Protein AF-A0A2R4AD57-F1 (afdb_monomer_lite)

Secondary structure (DSSP, 8-state):
------------------------HHHHHHHHHHHHHTTS-HHHHHHHHHHHHH--HHHHHHHH-HHHHHHHHHHHHHTT----SS----HHHHHHHHHHHHHHT--SHHHHHHHHHHHGGGHHHHHHHHHHHHHHHTS---

Sequence (142 aa):
MSEKEHDMTNDGGESVTYTLRNIPADTDRVITDLASHARKPKATFLREFLEDSFRDVIDSFALKNPLIASLDEELASYLDAKVMEQRYQSHFITRWNQEYQKLLGISTEEELRRLVLNNTPFLQVRADQVLKGWKISRAGSP

Foldseek 3Di:
DDDDPPDDDPPDDDDDDDDDPDDDPVRVVVLVVVCVVVVHDSVVSVVVVCCQVQDLQPVVLCPPPVVNVVLLVVLCVLVVHDDDPDDDDDPVVSVVSVVCCVVVVPRDSVVVVVVCVVCSVCVNVVSCVVVVVVVVVVVDDD

Organism: Escherichia coli (NCBI:txid562)

Structure (mmCIF, N/CA/C/O backbone):
data_AF-A0A2R4AD57-F1
#
_entry.id   AF-A0A2R4AD57-F1
#
loop_
_atom_site.group_PDB
_atom_site.id
_atom_site.type_symbol
_atom_site.label_atom_id
_atom_site.label_alt_id
_atom_site.label_comp_id
_atom_site.label_asym_id
_atom_site.label_entity_id
_atom_site.label_seq_id
_atom_site.pdbx_PDB_ins_code
_atom_site.Cartn_x
_atom_site.Cartn_y
_atom_site.Cartn_z
_atom_site.occupancy
_atom_site.B_iso_or_equiv
_atom_site.auth_seq_id
_atom_site.auth_comp_id
_atom_site.auth_asym_id
_atom_site.auth_atom_id
_atom_site.pdbx_PDB_model_num
ATOM 1 N N . MET A 1 1 ? 20.230 44.545 0.019 1.00 34.75 1 MET A N 1
ATOM 2 C CA . MET A 1 1 ? 19.793 43.589 -1.018 1.00 34.75 1 MET A CA 1
ATOM 3 C C . MET A 1 1 ? 20.638 42.344 -0.770 1.00 34.75 1 MET A C 1
ATOM 5 O O . MET A 1 1 ? 21.817 42.401 -1.058 1.00 34.75 1 MET A O 1
ATOM 9 N N . SER A 1 2 ? 20.285 41.399 0.106 1.00 40.84 2 SER A N 1
ATOM 10 C CA . SER A 1 2 ? 19.130 40.484 0.148 1.00 40.84 2 SER A CA 1
ATOM 11 C C . SER A 1 2 ? 18.825 39.814 -1.179 1.00 40.84 2 SER A C 1
ATOM 13 O O . SER A 1 2 ? 17.882 40.213 -1.845 1.00 40.84 2 SER A O 1
ATOM 15 N N . GLU A 1 3 ? 19.572 38.756 -1.475 1.00 35.22 3 GLU A N 1
ATOM 16 C CA . GLU A 1 3 ? 19.074 37.607 -2.226 1.00 35.22 3 GLU A CA 1
ATOM 17 C C . GLU A 1 3 ? 19.446 36.363 -1.409 1.00 35.22 3 GLU A C 1
ATOM 19 O O . GLU A 1 3 ? 20.579 35.892 -1.405 1.00 35.22 3 GLU A O 1
ATOM 24 N N . LYS A 1 4 ? 18.493 35.918 -0.581 1.00 37.72 4 LYS A N 1
ATOM 25 C CA . LYS A 1 4 ? 18.478 34.560 -0.040 1.00 37.72 4 LYS A CA 1
ATOM 26 C C . LYS A 1 4 ? 17.951 33.691 -1.173 1.00 37.72 4 LYS A C 1
ATOM 28 O O . LYS A 1 4 ? 16.753 33.738 -1.447 1.00 37.72 4 LYS A O 1
ATOM 33 N N . GLU A 1 5 ? 18.822 32.925 -1.815 1.00 35.41 5 GLU A N 1
ATOM 34 C CA . GLU A 1 5 ? 18.376 31.781 -2.600 1.00 35.41 5 GLU A CA 1
ATOM 35 C C . GLU A 1 5 ? 17.763 30.770 -1.635 1.00 35.41 5 GLU A C 1
ATOM 37 O O . GLU A 1 5 ? 18.398 30.230 -0.727 1.00 35.41 5 GLU A O 1
ATOM 42 N N . HIS A 1 6 ? 16.455 30.636 -1.785 1.00 33.38 6 HIS A N 1
ATOM 43 C CA . HIS A 1 6 ? 15.601 29.722 -1.065 1.00 33.38 6 HIS A CA 1
ATOM 44 C C . HIS A 1 6 ? 15.732 28.366 -1.763 1.00 33.38 6 HIS A C 1
ATOM 46 O O . HIS A 1 6 ? 14.880 28.010 -2.575 1.00 33.38 6 HIS A O 1
ATOM 52 N N . ASP A 1 7 ? 16.826 27.643 -1.510 1.00 29.25 7 ASP A N 1
ATOM 53 C CA . ASP A 1 7 ? 16.940 26.275 -2.012 1.00 29.25 7 ASP A CA 1
ATOM 54 C C . ASP A 1 7 ? 15.947 25.395 -1.252 1.00 29.25 7 ASP A C 1
ATOM 56 O O . ASP A 1 7 ? 15.879 25.382 -0.017 1.00 29.25 7 ASP A O 1
ATOM 60 N N . MET A 1 8 ? 15.071 24.779 -2.032 1.00 32.03 8 MET A N 1
ATOM 61 C CA . MET A 1 8 ? 13.910 24.062 -1.557 1.00 32.03 8 MET A CA 1
ATOM 62 C C . MET A 1 8 ? 14.362 22.788 -0.855 1.00 32.03 8 MET A C 1
ATOM 64 O O . MET A 1 8 ? 15.184 22.026 -1.351 1.00 32.03 8 MET A O 1
ATOM 68 N N . THR A 1 9 ? 13.786 22.594 0.324 1.00 33.69 9 THR A N 1
ATOM 69 C CA . THR A 1 9 ? 13.799 21.388 1.147 1.00 33.69 9 THR A CA 1
ATOM 70 C C . THR A 1 9 ? 14.007 20.113 0.330 1.00 33.69 9 THR A C 1
ATOM 72 O O . THR A 1 9 ? 13.099 19.642 -0.354 1.00 33.69 9 THR A O 1
ATOM 75 N N . ASN A 1 10 ? 15.212 19.560 0.435 1.00 37.00 10 ASN A N 1
ATOM 76 C CA . ASN A 1 10 ? 15.527 18.199 0.042 1.00 37.00 10 ASN A CA 1
ATOM 77 C C . ASN A 1 10 ? 14.677 17.259 0.913 1.00 37.00 10 ASN A C 1
ATOM 79 O O . ASN A 1 10 ? 14.994 17.042 2.084 1.00 37.00 10 ASN A O 1
ATOM 83 N N . ASP A 1 11 ? 13.565 16.770 0.365 1.00 36.34 11 ASP A N 1
ATOM 84 C CA . ASP A 1 11 ? 12.771 15.690 0.950 1.00 36.34 11 ASP A CA 1
ATOM 85 C C . ASP A 1 11 ? 13.580 14.396 0.785 1.00 36.34 11 ASP A C 1
ATOM 87 O O . ASP A 1 11 ? 13.437 13.642 -0.178 1.00 36.34 11 ASP A O 1
ATOM 91 N N . GLY A 1 12 ? 14.563 14.234 1.673 1.00 38.78 12 GLY A N 1
ATOM 92 C CA . GLY A 1 12 ? 15.514 13.132 1.700 1.00 38.78 12 GLY A CA 1
ATOM 93 C C . GLY A 1 12 ? 14.835 11.828 2.094 1.00 38.78 12 GLY A C 1
ATOM 94 O O . GLY A 1 12 ? 15.049 11.322 3.192 1.00 38.78 12 GLY A O 1
ATOM 95 N N . GLY A 1 13 ? 14.022 11.279 1.196 1.00 49.75 13 GLY A N 1
ATOM 96 C CA . GLY A 1 13 ? 13.601 9.889 1.271 1.00 49.75 13 GLY A CA 1
ATOM 97 C C . GLY A 1 13 ? 14.823 8.983 1.121 1.00 49.75 13 GLY A C 1
ATOM 98 O O . GLY A 1 13 ? 15.629 9.163 0.205 1.00 49.75 13 GLY A O 1
ATOM 99 N N . GLU A 1 14 ? 14.979 8.013 2.022 1.00 66.81 14 GLU A N 1
ATOM 100 C CA . GLU A 1 14 ? 15.971 6.948 1.867 1.00 66.81 14 GLU A CA 1
ATOM 101 C C . GLU A 1 14 ? 15.802 6.301 0.485 1.00 66.81 14 GLU A C 1
ATOM 103 O O . GLU A 1 14 ? 14.747 5.757 0.160 1.00 66.81 14 GLU A O 1
ATOM 108 N N . SER A 1 15 ? 16.834 6.389 -0.356 1.00 73.19 15 SER A N 1
ATOM 109 C CA . SER A 1 15 ? 16.813 5.820 -1.704 1.00 73.19 15 SER A CA 1
ATOM 110 C C . SER A 1 15 ? 17.647 4.544 -1.753 1.00 73.19 15 SER A C 1
ATOM 112 O O . SER A 1 15 ? 18.774 4.489 -1.258 1.00 73.19 15 SER A O 1
ATOM 114 N N . VAL A 1 16 ? 17.089 3.496 -2.361 1.00 80.88 16 VAL A N 1
ATOM 115 C CA . VAL A 1 16 ? 17.751 2.197 -2.528 1.00 80.88 16 VAL A CA 1
ATOM 116 C C . VAL A 1 16 ? 18.154 2.026 -3.989 1.00 80.88 16 VAL A C 1
ATOM 118 O O . VAL A 1 16 ? 17.339 2.182 -4.896 1.00 80.88 16 VAL A O 1
ATOM 121 N N . THR A 1 17 ? 19.423 1.692 -4.231 1.00 84.44 17 THR A N 1
ATOM 122 C CA . THR A 1 17 ? 19.935 1.433 -5.586 1.00 84.44 17 THR A CA 1
ATOM 123 C C . THR A 1 17 ? 19.852 -0.055 -5.918 1.00 84.44 17 THR A C 1
ATOM 125 O O . THR A 1 17 ? 20.454 -0.881 -5.235 1.00 84.44 17 THR A O 1
ATOM 128 N N . TYR A 1 18 ? 19.169 -0.397 -7.013 1.00 83.06 18 TYR A N 1
ATOM 129 C CA . TYR A 1 18 ? 19.092 -1.761 -7.543 1.00 83.06 18 TYR A CA 1
ATOM 130 C C . TYR A 1 18 ? 19.925 -1.907 -8.820 1.00 83.06 18 TYR A C 1
ATOM 132 O O . TYR A 1 18 ? 19.893 -1.051 -9.700 1.00 83.06 18 TYR A O 1
ATOM 140 N N . THR A 1 19 ? 20.653 -3.020 -8.950 1.00 87.25 19 THR A N 1
ATOM 141 C CA . THR A 1 19 ? 21.327 -3.407 -10.200 1.00 87.25 19 THR A CA 1
ATOM 142 C C . THR A 1 19 ? 20.663 -4.655 -10.764 1.00 87.25 19 THR A C 1
ATOM 144 O O . THR A 1 19 ? 20.750 -5.726 -10.166 1.00 87.25 19 THR A O 1
ATOM 147 N N . LEU A 1 20 ? 20.033 -4.533 -11.932 1.00 84.88 20 LEU A N 1
ATOM 148 C CA . LEU A 1 20 ? 19.449 -5.668 -12.645 1.00 84.88 20 LEU A CA 1
ATOM 149 C C . LEU A 1 20 ? 20.530 -6.344 -13.498 1.00 84.88 20 LEU A C 1
ATOM 151 O O . LEU A 1 20 ? 21.242 -5.675 -14.246 1.00 84.88 20 LEU A O 1
ATOM 155 N N . ARG A 1 21 ? 20.680 -7.666 -13.378 1.00 88.31 21 ARG A N 1
ATOM 156 C CA . ARG A 1 21 ? 21.679 -8.452 -14.123 1.00 88.31 21 ARG A CA 1
ATOM 157 C C . ARG A 1 21 ? 21.013 -9.615 -14.840 1.00 88.31 21 ARG A C 1
ATOM 159 O O . ARG A 1 21 ? 20.026 -10.151 -14.351 1.00 88.31 21 ARG A O 1
ATOM 166 N N . ASN A 1 22 ? 21.607 -10.024 -15.960 1.00 90.50 22 ASN A N 1
ATOM 167 C CA . ASN A 1 22 ? 21.189 -11.193 -16.739 1.00 90.50 22 ASN A CA 1
ATOM 168 C C . ASN A 1 22 ? 19.729 -11.132 -17.229 1.00 90.50 22 ASN A C 1
ATOM 170 O O . ASN A 1 22 ? 19.053 -12.157 -17.262 1.00 90.50 22 ASN A O 1
ATOM 174 N N . ILE A 1 23 ? 19.239 -9.945 -17.614 1.00 87.75 23 ILE A N 1
ATOM 175 C CA . ILE A 1 23 ? 17.934 -9.828 -18.279 1.00 87.75 23 ILE A CA 1
ATOM 176 C C . ILE A 1 23 ? 18.050 -10.457 -19.679 1.00 87.75 23 ILE A C 1
ATOM 178 O O . ILE A 1 23 ? 18.943 -10.063 -20.435 1.00 87.75 23 ILE A O 1
ATOM 182 N N . PRO A 1 24 ? 17.180 -11.416 -20.038 1.00 93.81 24 PRO A N 1
ATOM 183 C CA . PRO A 1 24 ? 17.149 -11.994 -21.376 1.00 93.81 24 PRO A CA 1
ATOM 184 C C . PRO A 1 24 ? 16.973 -10.927 -22.473 1.00 93.81 24 PRO A C 1
ATOM 186 O O . PRO A 1 24 ? 16.234 -9.957 -22.300 1.00 93.81 24 PRO A O 1
ATOM 189 N N . ALA A 1 25 ? 17.658 -11.085 -23.610 1.00 91.69 25 ALA A N 1
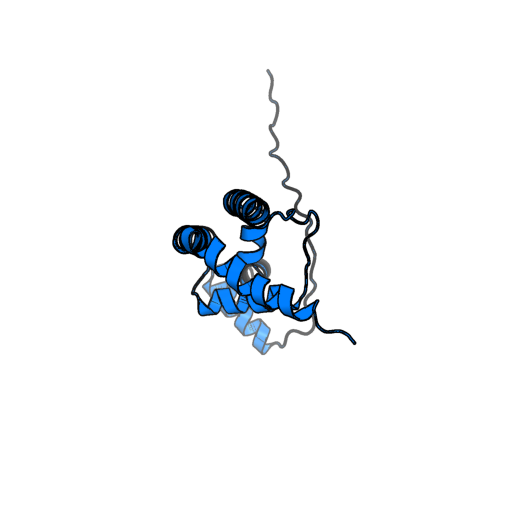ATOM 190 C CA . ALA A 1 25 ? 17.684 -10.071 -24.674 1.00 91.69 25 ALA A CA 1
ATOM 191 C C . ALA A 1 25 ? 16.305 -9.823 -25.315 1.00 91.69 25 ALA A C 1
ATOM 193 O O . ALA A 1 25 ? 15.978 -8.702 -25.704 1.00 91.69 25 ALA A O 1
ATOM 194 N N . ASP A 1 26 ? 15.479 -10.862 -25.396 1.00 93.31 26 ASP A N 1
ATOM 195 C CA . ASP A 1 26 ? 14.073 -10.779 -25.788 1.00 93.31 26 ASP A CA 1
ATOM 196 C C . ASP A 1 26 ? 13.262 -9.916 -24.810 1.00 93.31 26 ASP A C 1
ATOM 198 O O . ASP A 1 26 ? 12.488 -9.064 -25.246 1.00 93.31 26 ASP A O 1
ATOM 202 N N . THR A 1 27 ? 13.500 -10.065 -23.504 1.00 90.06 27 THR A N 1
ATOM 203 C CA . THR A 1 27 ? 12.869 -9.236 -22.467 1.00 90.06 27 THR A CA 1
ATOM 204 C C . THR A 1 27 ? 13.327 -7.775 -22.549 1.00 90.06 27 THR A C 1
ATOM 206 O O . THR A 1 27 ? 12.487 -6.878 -22.494 1.00 90.06 27 THR A O 1
ATOM 209 N N . ASP A 1 28 ? 14.626 -7.501 -22.745 1.00 92.81 28 ASP A N 1
ATOM 210 C CA . ASP A 1 28 ? 15.119 -6.118 -22.916 1.00 92.81 28 ASP A CA 1
ATOM 211 C C . ASP A 1 28 ? 14.520 -5.439 -24.155 1.00 92.81 28 ASP A C 1
ATOM 213 O O . ASP A 1 28 ? 14.190 -4.249 -24.117 1.00 92.81 28 ASP A O 1
ATOM 217 N N . ARG A 1 29 ? 14.303 -6.188 -25.242 1.00 93.81 29 ARG A N 1
ATOM 218 C CA . ARG A 1 29 ? 13.628 -5.656 -26.431 1.00 93.81 29 ARG A CA 1
ATOM 219 C C . ARG A 1 29 ? 12.210 -5.192 -26.103 1.00 93.81 29 ARG A C 1
ATOM 221 O O . ARG A 1 29 ? 11.861 -4.062 -26.422 1.00 93.81 29 ARG A O 1
ATOM 228 N N . VAL A 1 30 ? 11.437 -6.009 -25.386 1.00 93.50 30 VAL A N 1
ATOM 229 C CA . VAL A 1 30 ? 10.080 -5.642 -24.943 1.00 93.50 30 VAL A CA 1
ATOM 230 C C . VAL A 1 30 ? 10.105 -4.413 -24.028 1.00 93.50 30 VAL A C 1
ATOM 232 O O . VAL A 1 30 ? 9.307 -3.498 -24.215 1.00 93.50 30 VAL A O 1
ATOM 235 N N . ILE A 1 31 ? 11.049 -4.340 -23.081 1.00 92.06 31 ILE A N 1
ATOM 236 C CA . ILE A 1 31 ? 11.222 -3.160 -22.215 1.00 92.06 31 ILE A CA 1
ATOM 237 C C . ILE A 1 31 ? 11.518 -1.909 -23.053 1.00 92.06 31 ILE A C 1
ATOM 239 O O . ILE A 1 31 ? 10.975 -0.841 -22.777 1.00 92.06 31 ILE A O 1
ATOM 243 N N . THR A 1 32 ? 12.362 -2.035 -24.082 1.00 93.81 32 THR A N 1
ATOM 244 C CA . THR A 1 32 ? 12.678 -0.942 -25.014 1.00 93.81 32 THR A CA 1
ATOM 245 C C . THR A 1 32 ? 11.423 -0.432 -25.701 1.00 93.81 32 THR A C 1
ATOM 247 O O . THR A 1 32 ? 11.154 0.766 -25.655 1.00 93.81 32 THR A O 1
ATOM 250 N N . ASP A 1 33 ? 10.648 -1.340 -26.290 1.00 94.44 33 ASP A N 1
ATOM 251 C CA . ASP A 1 33 ? 9.453 -1.001 -27.056 1.00 94.44 33 ASP A CA 1
ATOM 252 C C . ASP A 1 33 ? 8.408 -0.307 -26.166 1.00 94.44 33 ASP A C 1
ATOM 254 O O . ASP A 1 33 ? 7.850 0.725 -26.547 1.00 94.44 33 ASP A O 1
ATOM 258 N N . LEU A 1 34 ? 8.199 -0.810 -24.942 1.00 93.69 34 LEU A N 1
ATOM 259 C CA . LEU A 1 34 ? 7.286 -0.210 -23.963 1.00 93.69 34 LEU A CA 1
ATOM 260 C C . LEU A 1 34 ? 7.766 1.163 -23.472 1.00 93.69 34 LEU A C 1
ATOM 262 O O . LEU A 1 34 ? 6.971 2.102 -23.411 1.00 93.69 34 LEU A O 1
ATOM 266 N N . ALA A 1 35 ? 9.060 1.319 -23.176 1.00 94.12 35 ALA A N 1
ATOM 267 C CA . ALA A 1 35 ? 9.630 2.600 -22.761 1.00 94.12 35 ALA A CA 1
ATOM 268 C C . ALA A 1 35 ? 9.534 3.652 -23.881 1.00 94.12 35 ALA A C 1
ATOM 270 O O . ALA A 1 35 ? 9.154 4.800 -23.634 1.00 94.12 35 ALA A O 1
ATOM 271 N N . SER A 1 36 ? 9.811 3.252 -25.128 1.00 94.62 36 SER A N 1
ATOM 272 C CA . SER A 1 36 ? 9.640 4.098 -26.311 1.00 94.62 36 SER A CA 1
ATOM 273 C C . SER A 1 36 ? 8.181 4.492 -26.526 1.00 94.62 36 SER A C 1
ATOM 275 O O . SER A 1 36 ? 7.906 5.665 -26.781 1.00 94.62 36 SER A O 1
ATOM 277 N N . HIS A 1 37 ? 7.242 3.556 -26.364 1.00 94.69 37 HIS A N 1
ATOM 278 C CA . HIS A 1 37 ? 5.810 3.842 -26.441 1.00 94.69 37 HIS A CA 1
ATOM 279 C C . HIS A 1 37 ? 5.368 4.851 -25.370 1.00 94.69 37 HIS A C 1
ATOM 281 O O . HIS A 1 37 ? 4.672 5.817 -25.681 1.00 94.69 37 HIS A O 1
ATOM 287 N N . ALA A 1 38 ? 5.849 4.690 -24.133 1.00 90.75 38 ALA A N 1
ATOM 288 C CA . ALA A 1 38 ? 5.606 5.617 -23.028 1.00 90.75 38 ALA A CA 1
ATOM 289 C C . ALA A 1 38 ? 6.357 6.960 -23.162 1.00 90.75 38 ALA A C 1
ATOM 291 O O . ALA A 1 38 ? 6.120 7.868 -22.367 1.00 90.75 38 ALA A O 1
ATOM 292 N N . ARG A 1 39 ? 7.250 7.103 -24.157 1.00 93.62 39 ARG A N 1
ATOM 293 C CA . ARG A 1 39 ? 8.150 8.255 -24.372 1.00 93.62 39 ARG A CA 1
ATOM 294 C C . ARG A 1 39 ? 9.053 8.557 -23.172 1.00 93.62 39 ARG A C 1
ATOM 296 O O . ARG A 1 39 ? 9.309 9.720 -22.859 1.00 93.62 39 ARG A O 1
ATOM 303 N N . LYS A 1 40 ? 9.553 7.515 -22.506 1.00 93.50 40 LYS A N 1
ATOM 304 C CA . LYS A 1 40 ? 10.423 7.633 -21.327 1.00 93.50 40 LYS A CA 1
ATOM 305 C C . LYS A 1 40 ? 11.760 6.917 -21.542 1.00 93.50 40 LYS A C 1
ATOM 307 O O . LYS A 1 40 ? 11.811 5.914 -22.253 1.00 93.50 40 LYS A O 1
ATOM 312 N N . PRO A 1 41 ? 12.858 7.386 -20.918 1.00 94.25 41 PRO A N 1
ATOM 313 C CA . PRO A 1 41 ? 14.094 6.612 -20.855 1.00 94.25 41 PRO A CA 1
ATOM 314 C C . PRO A 1 41 ? 13.850 5.253 -20.187 1.00 94.25 41 PRO A C 1
ATOM 316 O O . PRO A 1 41 ? 13.112 5.184 -19.204 1.00 94.25 41 PRO A O 1
ATOM 319 N N . LYS A 1 42 ? 14.521 4.191 -20.658 1.00 91.00 42 LYS A N 1
ATOM 320 C CA . LYS A 1 42 ? 14.384 2.828 -20.100 1.00 91.00 42 LYS A CA 1
ATOM 321 C C . LYS A 1 42 ? 14.523 2.786 -18.575 1.00 91.00 42 LYS A C 1
ATOM 323 O O . LYS A 1 42 ? 13.726 2.145 -17.904 1.00 91.00 42 LYS A O 1
ATOM 328 N N . ALA A 1 43 ? 15.528 3.477 -18.034 1.00 88.44 43 ALA A N 1
ATOM 329 C CA . ALA A 1 43 ? 15.786 3.505 -16.595 1.00 88.44 43 ALA A CA 1
ATOM 330 C C . ALA A 1 43 ? 14.634 4.157 -15.812 1.00 88.44 43 ALA A C 1
ATOM 332 O O . ALA A 1 43 ? 14.219 3.631 -14.785 1.00 88.44 43 ALA A O 1
ATOM 333 N N . THR A 1 44 ? 14.085 5.263 -16.323 1.00 89.94 44 THR A N 1
ATOM 334 C CA . THR A 1 44 ? 12.920 5.933 -15.730 1.00 89.94 44 THR A CA 1
ATOM 335 C C . THR A 1 44 ? 11.687 5.044 -15.798 1.00 89.94 44 THR A C 1
ATOM 337 O O . THR A 1 44 ? 11.017 4.876 -14.789 1.00 89.94 44 THR A O 1
ATOM 340 N N . PHE A 1 45 ? 11.432 4.428 -16.956 1.00 91.06 45 PHE A N 1
ATOM 341 C CA . PHE A 1 45 ? 10.311 3.510 -17.148 1.00 91.06 45 PHE A CA 1
ATOM 342 C C . PHE A 1 45 ? 10.374 2.322 -16.181 1.00 91.06 45 PHE A C 1
ATOM 344 O O . PHE A 1 45 ? 9.380 2.001 -15.545 1.00 91.06 45 PHE A O 1
ATOM 351 N N . LEU A 1 46 ? 11.544 1.695 -16.024 1.00 90.69 46 LEU A N 1
ATOM 352 C CA . LEU A 1 46 ? 11.717 0.592 -15.080 1.00 90.69 46 LEU A CA 1
ATOM 353 C C . LEU A 1 46 ? 11.558 1.043 -13.631 1.00 90.69 46 LEU A C 1
ATOM 355 O O . LEU A 1 46 ? 10.944 0.326 -12.853 1.00 90.69 46 LEU A O 1
ATOM 359 N N . ARG A 1 47 ? 12.089 2.211 -13.258 1.00 89.56 47 ARG A N 1
ATOM 360 C CA . ARG A 1 47 ? 11.923 2.735 -11.900 1.00 89.56 47 ARG A CA 1
ATOM 361 C C . ARG A 1 47 ? 10.449 2.968 -11.576 1.00 89.56 47 ARG A C 1
ATOM 363 O O . ARG A 1 47 ? 9.982 2.453 -10.572 1.00 89.56 47 ARG A O 1
ATOM 370 N N . GLU A 1 48 ? 9.728 3.673 -12.442 1.00 87.69 48 GLU A N 1
ATOM 371 C CA . GLU A 1 48 ? 8.289 3.908 -12.273 1.00 87.69 48 GLU A CA 1
ATOM 372 C C . GLU A 1 48 ? 7.506 2.592 -12.276 1.00 87.69 48 GLU A C 1
ATOM 374 O O . GLU A 1 48 ? 6.627 2.398 -11.450 1.00 87.69 48 GLU A O 1
ATOM 379 N N . PHE A 1 49 ? 7.867 1.640 -13.141 1.00 88.06 49 PHE A N 1
ATOM 380 C CA . PHE A 1 49 ? 7.250 0.317 -13.146 1.00 88.06 49 PHE A CA 1
ATOM 381 C C . PHE A 1 49 ? 7.468 -0.428 -11.824 1.00 88.06 49 PHE A C 1
ATOM 383 O O . PHE A 1 49 ? 6.550 -1.085 -11.341 1.00 88.06 49 PHE A O 1
ATOM 390 N N . LEU A 1 50 ? 8.666 -0.351 -11.236 1.00 87.31 50 LEU A N 1
ATOM 391 C CA . LEU A 1 50 ? 8.948 -0.934 -9.923 1.00 87.31 50 LEU A CA 1
ATOM 392 C C . LEU A 1 50 ? 8.146 -0.220 -8.830 1.00 87.31 50 LEU A C 1
ATOM 394 O O . LEU A 1 50 ? 7.538 -0.890 -8.001 1.00 87.31 50 LEU A O 1
ATOM 398 N N . GLU A 1 51 ? 8.115 1.113 -8.848 1.00 83.94 51 GLU A N 1
ATOM 399 C CA . GLU A 1 51 ? 7.311 1.914 -7.923 1.00 83.94 51 GLU A CA 1
ATOM 400 C C . GLU A 1 51 ? 5.839 1.499 -8.003 1.00 83.94 51 GLU A C 1
ATOM 402 O O . GLU A 1 51 ? 5.279 1.082 -6.996 1.00 83.94 51 GLU A O 1
ATOM 407 N N . ASP A 1 52 ? 5.245 1.486 -9.195 1.00 81.25 52 ASP A N 1
ATOM 408 C CA . ASP A 1 52 ? 3.844 1.120 -9.410 1.00 81.25 52 ASP A CA 1
ATOM 409 C C . ASP A 1 52 ? 3.554 -0.352 -9.074 1.00 81.25 52 ASP A C 1
ATOM 411 O O . ASP A 1 52 ? 2.514 -0.663 -8.494 1.00 81.25 52 ASP A O 1
ATOM 415 N N . SER A 1 53 ? 4.469 -1.273 -9.396 1.00 79.25 53 SER A N 1
ATOM 416 C CA . SER A 1 53 ? 4.277 -2.714 -9.158 1.00 79.25 53 SER A CA 1
ATOM 417 C C . SER A 1 53 ? 4.369 -3.095 -7.683 1.00 79.25 53 SER A C 1
ATOM 419 O O . SER A 1 53 ? 3.743 -4.068 -7.252 1.00 79.25 53 SER A O 1
ATOM 421 N N . PHE A 1 54 ? 5.182 -2.373 -6.911 1.00 77.88 54 PHE A N 1
ATOM 422 C CA . PHE A 1 54 ? 5.444 -2.683 -5.506 1.00 77.88 54 PHE A CA 1
ATOM 423 C C . PHE A 1 54 ? 4.791 -1.703 -4.533 1.00 77.88 54 PHE A C 1
ATOM 425 O O . PHE A 1 54 ? 4.882 -1.912 -3.323 1.00 77.88 54 PHE A O 1
ATOM 432 N N . ARG A 1 55 ? 4.089 -0.677 -5.026 1.00 77.81 55 ARG A N 1
ATOM 433 C CA . ARG A 1 55 ? 3.337 0.250 -4.182 1.00 77.81 55 ARG A CA 1
ATOM 434 C C . ARG A 1 55 ? 2.257 -0.496 -3.404 1.00 77.81 55 ARG A C 1
ATOM 436 O O . ARG A 1 55 ? 1.312 -1.032 -3.974 1.00 77.81 55 ARG A O 1
ATOM 443 N N . ASP A 1 56 ? 2.373 -0.481 -2.081 1.00 81.88 56 ASP A N 1
ATOM 444 C CA . ASP A 1 56 ? 1.297 -0.900 -1.189 1.00 81.88 56 ASP A CA 1
ATOM 445 C C . ASP A 1 56 ? 0.509 0.343 -0.758 1.00 81.88 56 ASP A C 1
ATOM 447 O O . ASP A 1 56 ? 0.860 1.032 0.208 1.00 81.88 56 ASP A O 1
ATOM 451 N N . VAL A 1 57 ? -0.531 0.675 -1.533 1.00 80.75 57 VAL A N 1
ATOM 452 C CA . VAL A 1 57 ? -1.391 1.833 -1.246 1.00 80.75 57 VAL A CA 1
ATOM 453 C C . VAL A 1 57 ? -2.152 1.610 0.063 1.00 80.75 57 VAL A C 1
ATOM 455 O O . VAL A 1 57 ? -2.361 2.566 0.804 1.00 80.75 57 VAL A O 1
ATOM 458 N N . ILE A 1 58 ? -2.502 0.361 0.394 1.00 82.62 58 ILE A N 1
ATOM 459 C CA . ILE A 1 58 ? -3.201 0.017 1.638 1.00 82.62 58 ILE A CA 1
ATOM 460 C C . ILE A 1 58 ? -2.302 0.273 2.843 1.00 82.62 58 ILE A C 1
ATOM 462 O O . ILE A 1 58 ? -2.728 0.962 3.768 1.00 82.62 58 ILE A O 1
ATOM 466 N N . ASP A 1 59 ? -1.070 -0.238 2.841 1.00 82.56 59 ASP A N 1
ATOM 467 C CA . ASP A 1 59 ? -0.159 -0.048 3.976 1.00 82.56 59 ASP A CA 1
ATOM 468 C C . ASP A 1 59 ? 0.235 1.426 4.141 1.00 82.56 59 ASP A C 1
ATOM 470 O O . ASP A 1 59 ? 0.187 1.967 5.250 1.00 82.56 59 ASP A O 1
ATOM 474 N N . SER A 1 60 ? 0.510 2.114 3.026 1.00 82.06 60 SER A N 1
ATOM 475 C CA . SER A 1 60 ? 0.811 3.551 3.019 1.00 82.06 60 SER A CA 1
ATOM 476 C C . SER A 1 60 ? -0.347 4.379 3.582 1.00 82.06 60 SER A C 1
ATOM 478 O O . SER A 1 60 ? -0.134 5.238 4.441 1.00 82.06 60 SER A O 1
ATOM 480 N N . PHE A 1 61 ? -1.574 4.095 3.137 1.00 84.38 61 PHE A N 1
ATOM 481 C CA . PHE A 1 61 ? -2.783 4.769 3.601 1.00 84.38 61 PHE A CA 1
ATOM 482 C C . PHE A 1 61 ? -3.047 4.476 5.075 1.00 84.38 61 PHE A C 1
ATOM 484 O O . PHE A 1 61 ? -3.259 5.399 5.857 1.00 84.38 61 PHE A O 1
ATOM 491 N N . ALA A 1 62 ? -2.972 3.208 5.478 1.00 82.75 62 ALA A N 1
ATOM 492 C CA . ALA A 1 62 ? -3.128 2.823 6.869 1.00 82.75 62 ALA A CA 1
ATOM 493 C C . ALA A 1 62 ? -2.100 3.530 7.758 1.00 82.75 62 ALA A C 1
ATOM 495 O O . ALA A 1 62 ? -2.420 3.876 8.888 1.00 82.75 62 ALA A O 1
ATOM 496 N N . LEU A 1 63 ? -0.854 3.712 7.299 1.00 79.31 63 LEU A N 1
ATOM 497 C CA . LEU A 1 63 ? 0.224 4.323 8.086 1.00 79.31 63 LEU A CA 1
ATOM 498 C C . LEU A 1 63 ? 0.069 5.832 8.251 1.00 79.31 63 LEU A C 1
ATOM 500 O O . LEU A 1 63 ? 0.314 6.357 9.333 1.00 79.31 63 LEU A O 1
ATOM 504 N N . LYS A 1 64 ? -0.269 6.528 7.167 1.00 80.75 64 LYS A N 1
ATOM 505 C CA . LYS A 1 64 ? -0.149 7.988 7.106 1.00 80.75 64 LYS A CA 1
ATOM 506 C C . LYS A 1 64 ? -1.481 8.712 7.253 1.00 80.75 64 LYS A C 1
ATOM 508 O O . LYS A 1 64 ? -1.473 9.919 7.475 1.00 80.75 64 LYS A O 1
ATOM 513 N N . ASN A 1 65 ? -2.617 8.024 7.104 1.00 84.69 65 ASN A N 1
ATOM 514 C CA . ASN A 1 65 ? -3.910 8.694 7.067 1.00 84.69 65 ASN A CA 1
ATOM 515 C C . ASN A 1 65 ? -4.466 8.973 8.482 1.00 84.69 65 ASN A C 1
ATOM 517 O O . ASN A 1 65 ? -4.754 8.023 9.214 1.00 84.69 65 ASN A O 1
ATOM 521 N N . PRO A 1 66 ? -4.721 10.247 8.851 1.00 85.81 66 PRO A N 1
ATOM 522 C CA . PRO A 1 66 ? -5.281 10.599 10.158 1.00 85.81 66 PRO A CA 1
ATOM 523 C C . PRO A 1 66 ? -6.652 9.974 10.442 1.00 85.81 66 PRO A C 1
ATOM 525 O O . PRO A 1 66 ? -6.967 9.704 11.594 1.00 85.81 66 PRO A O 1
ATOM 528 N N . LEU A 1 67 ? -7.459 9.710 9.405 1.00 87.19 67 LEU A N 1
ATOM 529 C CA . LEU A 1 67 ? -8.758 9.049 9.557 1.00 87.19 67 LEU A CA 1
ATOM 530 C C . LEU A 1 67 ? -8.600 7.653 10.162 1.00 87.19 67 LEU A C 1
ATOM 532 O O . LEU A 1 67 ? -9.378 7.278 11.030 1.00 87.19 67 LEU A O 1
ATOM 536 N N . ILE A 1 68 ? -7.603 6.893 9.703 1.00 86.88 68 ILE A N 1
ATOM 537 C CA . ILE A 1 68 ? -7.345 5.545 10.217 1.00 86.88 68 ILE A CA 1
ATOM 538 C C . ILE A 1 68 ? -6.900 5.617 11.674 1.00 86.88 68 ILE A C 1
ATOM 540 O O . ILE A 1 68 ? -7.451 4.894 12.493 1.00 86.88 68 ILE A O 1
ATOM 544 N N . ALA A 1 69 ? -6.007 6.551 12.016 1.00 86.75 69 ALA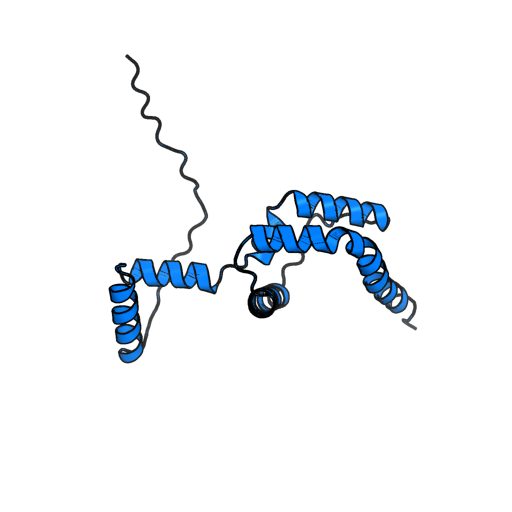 A N 1
ATOM 545 C CA . ALA A 1 69 ? -5.587 6.754 13.401 1.00 86.75 69 ALA A CA 1
ATOM 546 C C . ALA A 1 69 ? -6.776 7.065 14.331 1.00 86.75 69 ALA A C 1
ATOM 548 O O . ALA A 1 69 ? -6.908 6.451 15.386 1.00 86.75 69 ALA A O 1
ATOM 549 N N . SER A 1 70 ? -7.689 7.953 13.920 1.00 88.62 70 SER A N 1
ATOM 550 C CA . SER A 1 70 ? -8.893 8.257 14.706 1.00 88.62 70 SER A CA 1
ATOM 551 C C . SER A 1 70 ? -9.841 7.060 14.841 1.00 88.62 70 SER A C 1
ATOM 553 O O . SER A 1 70 ? -10.417 6.856 15.907 1.00 88.62 70 SER A O 1
ATOM 555 N N . LEU A 1 71 ? -10.002 6.254 13.786 1.00 88.00 71 LEU A N 1
ATOM 556 C CA . LEU A 1 71 ? -10.830 5.044 13.833 1.00 88.00 71 LEU A CA 1
ATOM 557 C C . LEU A 1 71 ? -10.213 3.957 14.723 1.00 88.00 71 LEU A C 1
ATOM 559 O O . LEU A 1 71 ? -10.944 3.267 15.433 1.00 88.00 71 LEU A O 1
ATOM 563 N N . ASP A 1 72 ? -8.888 3.820 14.713 1.00 87.12 72 ASP A N 1
ATOM 564 C CA . ASP A 1 72 ? -8.164 2.896 15.587 1.00 87.12 72 ASP A CA 1
ATOM 565 C C . ASP A 1 72 ? -8.337 3.288 17.062 1.00 87.12 72 ASP A C 1
ATOM 567 O O . ASP A 1 72 ? -8.591 2.423 17.902 1.00 87.12 72 ASP A O 1
ATOM 571 N N . GLU A 1 73 ? -8.265 4.585 17.384 1.00 88.38 73 GLU A N 1
ATOM 572 C CA . GLU A 1 73 ? -8.535 5.104 18.732 1.00 88.38 73 GLU A CA 1
ATOM 573 C C . GLU A 1 73 ? -9.987 4.864 19.171 1.00 88.38 73 GLU A C 1
ATOM 575 O O . GLU A 1 73 ? -10.224 4.403 20.291 1.00 88.38 73 GLU A O 1
ATOM 580 N N . GLU A 1 74 ? -10.962 5.120 18.291 1.00 89.38 74 GLU A N 1
ATOM 581 C CA . GLU A 1 74 ? -12.380 4.868 18.571 1.00 89.38 74 GLU A CA 1
ATOM 582 C C . GLU A 1 74 ? -12.632 3.379 18.851 1.00 89.38 74 GLU A C 1
ATOM 584 O O . GLU A 1 74 ? -13.269 3.024 19.847 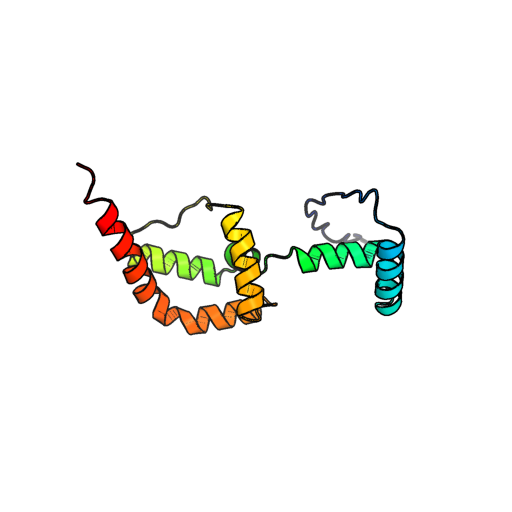1.00 89.38 74 GLU A O 1
ATOM 589 N N . LEU A 1 75 ? -12.090 2.494 18.010 1.00 87.56 75 LEU A N 1
ATOM 590 C CA . LEU A 1 75 ? -12.217 1.049 18.183 1.00 87.56 75 LEU A CA 1
ATOM 591 C C . LEU A 1 75 ? -11.517 0.556 19.448 1.00 87.56 75 LEU A C 1
ATOM 593 O O . LEU A 1 75 ? -12.068 -0.285 20.157 1.00 87.56 75 LEU A O 1
ATOM 597 N N . ALA A 1 76 ? -10.332 1.077 19.761 1.00 87.31 76 ALA A N 1
ATOM 598 C CA . ALA A 1 76 ? -9.632 0.741 20.992 1.00 87.31 76 ALA A CA 1
ATOM 599 C C . ALA A 1 76 ? -10.457 1.142 22.224 1.00 87.31 76 ALA A C 1
ATOM 601 O O . ALA A 1 76 ? -10.646 0.320 23.120 1.00 87.31 76 ALA A O 1
ATOM 602 N N . SER A 1 77 ? -11.035 2.349 22.228 1.00 87.19 77 SER A N 1
ATOM 603 C CA . SER A 1 77 ? -11.927 2.795 23.302 1.00 87.19 77 SER A CA 1
ATOM 604 C C . SER A 1 77 ? -13.194 1.943 23.402 1.00 87.19 77 SER A C 1
ATOM 606 O O . SER A 1 77 ? -13.629 1.639 24.510 1.00 87.19 77 SER A O 1
ATOM 608 N N . TYR A 1 78 ? -13.789 1.547 22.273 1.00 86.81 78 TYR A N 1
ATOM 609 C CA . TYR A 1 78 ? -14.976 0.684 22.245 1.00 86.81 78 TYR A CA 1
ATOM 610 C C . TYR A 1 78 ? -14.697 -0.705 22.839 1.00 86.81 78 TYR A C 1
ATOM 612 O O . TYR A 1 78 ? -15.553 -1.295 23.497 1.00 86.81 78 TYR A O 1
ATOM 620 N N . LEU A 1 79 ? -13.488 -1.224 22.624 1.00 84.62 79 LEU A N 1
ATOM 621 C CA . LEU A 1 79 ? -13.070 -2.560 23.043 1.00 84.62 79 LEU A CA 1
ATOM 622 C C . LEU A 1 79 ? -12.391 -2.610 24.418 1.00 84.62 79 LEU A C 1
ATOM 624 O O . LEU A 1 79 ? -11.975 -3.696 24.826 1.00 84.62 79 LEU A O 1
ATOM 628 N N . ASP A 1 80 ? -12.257 -1.470 25.103 1.00 84.81 80 ASP A N 1
ATOM 629 C CA . ASP A 1 80 ? -11.436 -1.316 26.315 1.00 84.81 80 ASP A CA 1
ATOM 630 C C . ASP A 1 80 ? -10.001 -1.848 26.110 1.00 84.81 80 ASP A C 1
ATOM 632 O O . ASP A 1 80 ? -9.431 -2.597 26.907 1.00 84.81 80 ASP A O 1
ATOM 636 N N . ALA A 1 81 ? -9.430 -1.506 24.955 1.00 83.88 81 ALA A N 1
ATOM 637 C CA . ALA A 1 81 ? -8.104 -1.908 24.515 1.00 83.88 81 ALA A CA 1
ATOM 638 C C . ALA A 1 81 ? -7.208 -0.682 24.298 1.00 83.88 81 ALA A C 1
ATOM 640 O O . ALA A 1 81 ? -7.656 0.462 24.280 1.00 83.88 81 ALA A O 1
ATOM 641 N N . LYS A 1 82 ? -5.909 -0.925 24.116 1.00 81.94 82 LYS A N 1
ATOM 642 C CA . LYS A 1 82 ? -4.951 0.105 23.705 1.00 81.94 82 LYS A CA 1
ATOM 643 C C . LYS A 1 82 ? -4.517 -0.148 22.272 1.00 81.94 82 LYS A C 1
ATOM 645 O O . LYS A 1 82 ? -4.228 -1.292 21.917 1.00 81.94 82 LYS A O 1
ATOM 650 N N . VAL A 1 83 ? -4.436 0.921 21.482 1.00 80.94 83 VAL A N 1
ATOM 651 C CA . VAL A 1 83 ? -3.792 0.873 20.168 1.00 80.94 83 VAL A CA 1
ATOM 652 C C . VAL A 1 83 ? -2.332 0.478 20.380 1.00 80.94 83 VAL A C 1
ATOM 654 O O . VAL A 1 83 ? -1.655 1.004 21.264 1.00 80.94 83 VAL A O 1
ATOM 657 N N . MET A 1 84 ? -1.857 -0.503 19.617 1.00 77.12 84 MET A N 1
ATOM 658 C CA . MET A 1 84 ? -0.464 -0.927 19.700 1.00 77.12 84 MET A CA 1
ATOM 659 C C . MET A 1 84 ? 0.449 0.162 19.134 1.00 77.12 84 MET A C 1
ATOM 661 O O . MET A 1 84 ? 0.241 0.622 18.016 1.00 77.12 84 MET A O 1
ATOM 665 N N . GLU A 1 85 ? 1.499 0.519 19.875 1.00 69.94 85 GLU A N 1
ATOM 666 C CA . GLU A 1 85 ? 2.493 1.509 19.429 1.00 69.94 85 GLU A CA 1
ATOM 667 C C . GLU A 1 85 ? 3.392 0.974 18.301 1.00 69.94 85 GLU A C 1
ATOM 669 O O . GLU A 1 85 ? 3.876 1.737 17.469 1.00 69.94 85 GLU A O 1
ATOM 674 N N . GLN A 1 86 ? 3.606 -0.346 18.246 1.00 66.31 86 GLN A N 1
ATOM 675 C CA . GLN A 1 86 ? 4.382 -1.005 17.195 1.00 66.31 86 GLN A CA 1
ATOM 676 C C . GLN A 1 86 ? 3.489 -1.851 16.295 1.00 66.31 86 GLN A C 1
ATOM 678 O O . GLN A 1 86 ? 2.733 -2.707 16.761 1.00 66.31 86 GLN A O 1
ATOM 683 N N . ARG A 1 87 ? 3.626 -1.643 14.980 1.00 63.38 87 ARG A N 1
ATOM 684 C CA . ARG A 1 87 ? 2.945 -2.462 13.978 1.00 63.38 87 ARG A CA 1
ATOM 685 C C . ARG A 1 87 ? 3.543 -3.853 13.902 1.00 63.38 87 ARG A C 1
ATOM 687 O O . ARG A 1 87 ? 4.758 -4.033 13.863 1.00 63.38 87 ARG A O 1
ATOM 694 N N . TYR A 1 88 ? 2.658 -4.827 13.747 1.00 59.34 88 TYR A N 1
ATOM 695 C CA . TYR A 1 88 ? 3.038 -6.153 13.300 1.00 59.34 88 TYR A CA 1
ATOM 696 C C . TYR A 1 88 ? 3.187 -6.140 11.774 1.00 59.34 88 TYR A C 1
ATOM 698 O O . TYR A 1 88 ? 2.200 -6.234 11.047 1.00 59.34 88 TYR A O 1
ATOM 706 N N . GLN A 1 89 ? 4.415 -5.986 11.279 1.00 59.88 89 GLN A N 1
ATOM 707 C CA . GLN A 1 89 ? 4.710 -6.169 9.858 1.00 59.88 89 GLN A CA 1
ATOM 708 C C . GLN A 1 89 ? 4.965 -7.651 9.568 1.00 59.88 89 GLN A C 1
ATOM 710 O O . GLN A 1 89 ? 5.719 -8.323 10.267 1.00 59.88 89 GLN A O 1
ATOM 715 N N . SER A 1 90 ? 4.327 -8.171 8.522 1.00 66.88 90 SER A N 1
ATOM 716 C CA . SER A 1 90 ? 4.524 -9.540 8.052 1.00 66.88 90 SER A CA 1
ATOM 717 C C . SER A 1 90 ? 4.450 -9.570 6.535 1.00 66.88 90 SER A C 1
ATOM 719 O O . SER A 1 90 ? 3.545 -8.978 5.951 1.00 66.88 90 SER A O 1
ATOM 721 N N . HIS A 1 91 ? 5.349 -10.316 5.887 1.00 65.25 91 HIS A N 1
ATOM 722 C CA . HIS A 1 91 ? 5.337 -10.490 4.429 1.00 65.25 91 HIS A CA 1
ATOM 723 C C . HIS A 1 91 ? 4.006 -11.067 3.910 1.00 65.25 91 HIS A C 1
ATOM 725 O O . HIS A 1 91 ? 3.636 -10.844 2.757 1.00 65.25 91 HIS A O 1
ATOM 731 N N . PHE A 1 92 ? 3.252 -11.773 4.763 1.00 59.56 92 PHE A N 1
ATOM 732 C CA . PHE A 1 92 ? 1.900 -12.227 4.438 1.00 59.56 92 PHE A CA 1
ATOM 733 C C . PHE 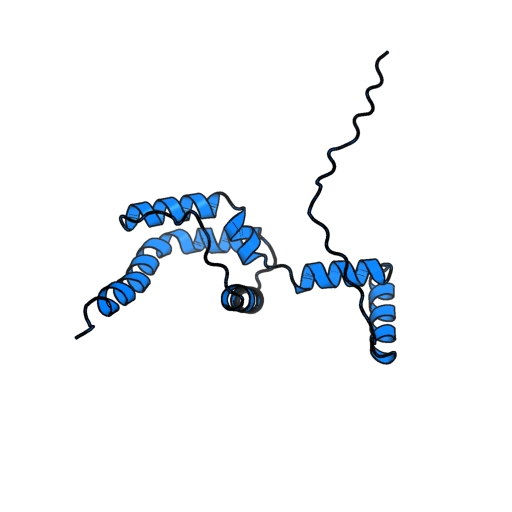A 1 92 ? 0.908 -11.066 4.301 1.00 59.56 92 PHE A C 1
ATOM 735 O O . PHE A 1 92 ? 0.059 -11.115 3.416 1.00 59.56 92 PHE A O 1
ATOM 742 N N . ILE A 1 93 ? 1.027 -10.024 5.128 1.00 71.19 93 ILE A N 1
ATOM 743 C CA . ILE A 1 93 ? 0.150 -8.844 5.093 1.00 71.19 93 ILE A CA 1
ATOM 744 C C . ILE A 1 93 ? 0.359 -8.089 3.778 1.00 71.19 93 ILE A C 1
ATOM 746 O O . ILE A 1 93 ? -0.608 -7.851 3.063 1.00 71.19 93 ILE A O 1
ATOM 750 N N . THR A 1 94 ? 1.612 -7.830 3.393 1.00 76.06 94 THR A N 1
ATOM 751 C CA . THR A 1 94 ? 1.941 -7.153 2.125 1.00 76.06 94 THR A CA 1
ATOM 752 C C . THR A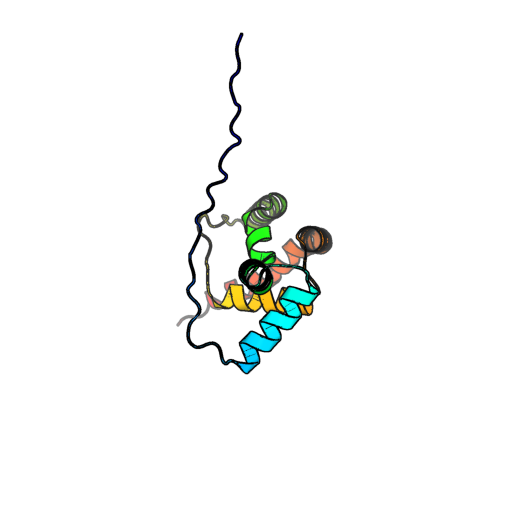 1 94 ? 1.399 -7.911 0.910 1.00 76.06 94 THR A C 1
ATOM 754 O O . THR A 1 94 ? 0.795 -7.319 0.018 1.00 76.06 94 THR A O 1
ATOM 757 N N . ARG A 1 95 ? 1.546 -9.245 0.880 1.00 77.94 95 ARG A N 1
ATOM 758 C CA . ARG A 1 95 ? 0.997 -10.065 -0.212 1.00 77.94 95 ARG A CA 1
ATOM 759 C C . ARG A 1 95 ? -0.527 -9.962 -0.288 1.00 77.94 95 ARG A C 1
ATOM 761 O O . ARG A 1 95 ? -1.072 -9.805 -1.377 1.00 77.94 95 ARG A O 1
ATOM 768 N N . TRP A 1 96 ? -1.217 -10.054 0.847 1.00 79.94 96 TRP A N 1
ATOM 769 C CA . TRP A 1 96 ? -2.675 -9.951 0.877 1.00 79.94 96 TRP A CA 1
ATOM 770 C C . TRP A 1 96 ? -3.168 -8.557 0.491 1.00 79.94 96 TRP A C 1
ATOM 772 O O . TRP A 1 96 ? -4.140 -8.460 -0.251 1.00 79.94 96 TRP A O 1
ATOM 782 N N . ASN A 1 97 ? -2.478 -7.493 0.904 1.00 83.25 97 ASN A N 1
ATOM 783 C CA . ASN A 1 97 ? -2.810 -6.126 0.506 1.00 83.25 97 ASN A CA 1
ATOM 784 C C . ASN A 1 97 ? -2.774 -5.947 -1.014 1.00 83.25 97 ASN A C 1
ATOM 786 O O . ASN A 1 97 ? -3.664 -5.313 -1.579 1.00 83.25 97 ASN A O 1
ATOM 790 N N . GLN A 1 98 ? -1.778 -6.5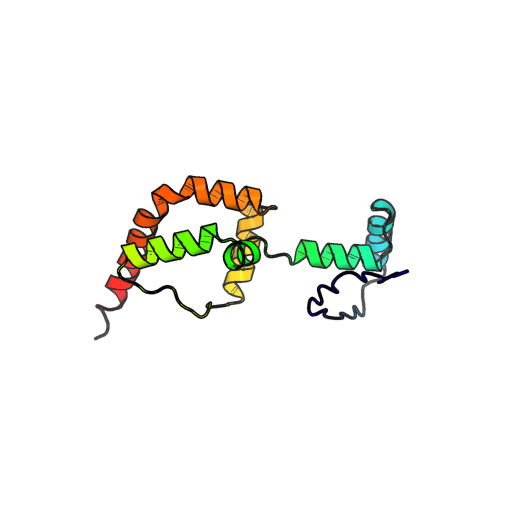15 -1.698 1.00 81.81 98 GLN A N 1
ATOM 791 C CA . GLN A 1 98 ? -1.715 -6.457 -3.160 1.00 81.81 98 GLN A CA 1
ATOM 792 C C . GLN A 1 98 ? -2.868 -7.217 -3.825 1.00 81.81 98 GLN A C 1
ATOM 794 O O . GLN A 1 98 ? -3.456 -6.732 -4.791 1.00 81.81 98 GLN A O 1
ATOM 799 N N . GLU A 1 99 ? -3.229 -8.391 -3.307 1.00 84.25 99 GLU A N 1
ATOM 800 C CA . GLU A 1 99 ? -4.365 -9.155 -3.832 1.00 84.25 99 GLU A CA 1
ATOM 801 C C . GLU A 1 99 ? -5.699 -8.439 -3.583 1.00 84.25 99 GLU A C 1
ATOM 803 O O . GLU A 1 99 ? -6.542 -8.390 -4.478 1.00 84.25 99 GLU A O 1
ATOM 808 N N . TYR A 1 100 ? -5.875 -7.797 -2.424 1.00 82.75 100 TYR A N 1
ATOM 809 C CA . TYR A 1 100 ? -7.056 -6.978 -2.151 1.00 82.75 100 TYR A CA 1
ATOM 810 C C . TYR A 1 100 ? -7.130 -5.735 -3.037 1.00 82.75 100 TYR A C 1
ATOM 812 O O . TYR A 1 100 ? -8.217 -5.415 -3.514 1.00 82.75 100 TYR A O 1
ATOM 820 N N . GLN A 1 101 ? -6.002 -5.073 -3.316 1.00 85.12 101 GLN A N 1
ATOM 821 C CA . GLN A 1 101 ? -5.961 -3.948 -4.258 1.00 85.12 101 GLN A CA 1
ATOM 822 C C . GLN A 1 101 ? -6.462 -4.366 -5.643 1.00 85.12 101 GLN A C 1
ATOM 824 O O . GLN A 1 101 ? -7.328 -3.701 -6.209 1.00 85.12 101 GLN A O 1
ATOM 829 N N . LYS A 1 102 ? -6.002 -5.518 -6.147 1.00 84.94 102 LYS A N 1
ATOM 830 C CA . LYS A 1 102 ? -6.465 -6.068 -7.430 1.00 84.94 102 LYS A CA 1
ATOM 831 C C . LYS A 1 102 ? -7.941 -6.462 -7.393 1.00 84.94 102 LYS A C 1
ATOM 833 O O . LYS A 1 102 ? -8.685 -6.106 -8.301 1.00 84.94 102 LYS A O 1
ATOM 838 N N . LEU A 1 103 ? -8.364 -7.191 -6.358 1.00 87.50 103 LEU A N 1
ATOM 839 C CA . LEU A 1 103 ? -9.728 -7.715 -6.243 1.00 87.50 103 LEU A CA 1
ATOM 840 C C . LEU A 1 103 ? -10.772 -6.599 -6.121 1.00 87.50 103 LEU A C 1
ATOM 842 O O . LEU A 1 103 ? -11.850 -6.699 -6.699 1.00 87.50 103 LEU A O 1
ATOM 846 N N . LEU A 1 104 ? -10.459 -5.557 -5.352 1.00 84.31 104 LEU A N 1
ATOM 847 C CA . LEU A 1 104 ? -11.376 -4.458 -5.054 1.00 84.31 104 LEU A CA 1
ATOM 848 C C . LEU A 1 104 ? -11.227 -3.274 -6.020 1.00 84.31 104 LEU A C 1
ATOM 850 O O . LEU A 1 104 ? -11.972 -2.306 -5.899 1.00 84.31 104 LEU A O 1
ATOM 854 N N . GLY A 1 105 ? -10.284 -3.342 -6.968 1.00 84.81 105 GLY A N 1
ATOM 855 C CA . GLY A 1 105 ? -10.010 -2.257 -7.910 1.00 84.81 105 GLY A CA 1
ATOM 856 C C . GLY A 1 105 ? -9.514 -0.985 -7.222 1.00 84.81 105 GLY A C 1
ATOM 857 O O . GLY A 1 105 ? -9.868 0.113 -7.634 1.00 84.81 105 GLY A O 1
ATOM 858 N N . ILE A 1 106 ? -8.737 -1.133 -6.147 1.00 84.69 106 ILE A N 1
ATOM 859 C CA . ILE A 1 106 ? -8.213 -0.015 -5.364 1.00 84.69 106 ILE A CA 1
ATOM 860 C C . ILE A 1 106 ? -6.843 0.359 -5.913 1.00 84.69 106 ILE A C 1
ATOM 862 O O . ILE A 1 106 ? -5.900 -0.426 -5.837 1.00 84.69 106 ILE A O 1
ATOM 866 N N . SER A 1 107 ? -6.738 1.580 -6.422 1.00 80.94 107 SER A N 1
ATOM 867 C CA . SER A 1 107 ? -5.511 2.131 -7.003 1.00 80.94 107 SER A CA 1
ATOM 868 C C . SER A 1 107 ? -5.098 3.467 -6.378 1.00 80.94 107 SER A C 1
ATOM 870 O O . SER A 1 107 ? -3.957 3.904 -6.532 1.00 80.94 107 SER A O 1
ATOM 872 N N . THR A 1 108 ? -6.006 4.113 -5.638 1.00 84.38 108 THR A N 1
ATOM 873 C CA . THR A 1 108 ? -5.792 5.441 -5.053 1.00 84.38 108 THR A CA 1
ATOM 874 C C . THR A 1 108 ? -6.159 5.509 -3.573 1.00 84.38 108 THR A C 1
ATOM 876 O O . THR A 1 108 ? -7.008 4.772 -3.068 1.00 84.38 108 THR A O 1
ATOM 879 N N . GLU A 1 109 ? -5.551 6.463 -2.868 1.00 84.94 109 GLU A N 1
ATOM 880 C CA . GLU A 1 109 ? -5.891 6.751 -1.470 1.00 84.94 109 GLU A CA 1
ATOM 881 C C . GLU A 1 109 ? -7.331 7.260 -1.309 1.00 84.94 109 GLU A C 1
ATOM 883 O O . GLU A 1 109 ? -7.977 6.972 -0.305 1.00 84.94 109 GLU A O 1
ATOM 888 N N . GLU A 1 110 ? -7.877 7.965 -2.304 1.00 85.50 110 GLU A N 1
ATOM 889 C CA . GLU A 1 110 ? -9.260 8.455 -2.257 1.00 85.50 110 GLU A CA 1
ATOM 890 C C . GLU A 1 110 ? -10.282 7.313 -2.377 1.00 85.50 110 GLU A C 1
ATOM 892 O O . GLU A 1 110 ? -11.341 7.336 -1.748 1.00 85.50 110 GLU A O 1
ATOM 897 N N . GLU A 1 111 ? -9.979 6.272 -3.156 1.00 87.56 111 GLU A N 1
ATOM 898 C CA . GLU A 1 111 ? -10.784 5.044 -3.188 1.00 87.56 111 GLU A CA 1
ATOM 899 C C . GLU A 1 111 ? -10.786 4.340 -1.832 1.00 87.56 111 GLU A C 1
ATOM 901 O O . GLU A 1 111 ? -11.856 3.966 -1.348 1.00 87.56 111 GLU A O 1
ATOM 906 N N . LEU A 1 112 ? -9.622 4.238 -1.181 1.00 87.38 112 LEU A N 1
ATOM 907 C CA . LEU A 1 112 ? -9.522 3.690 0.173 1.00 87.38 112 LEU A CA 1
ATOM 908 C C . LEU A 1 112 ? -10.292 4.523 1.185 1.00 87.38 112 LEU A C 1
ATOM 910 O O . LEU A 1 112 ? -11.056 3.968 1.970 1.00 87.38 112 LEU A O 1
ATOM 914 N N . ARG A 1 113 ? -10.153 5.848 1.144 1.00 87.69 113 ARG A N 1
ATOM 915 C CA . ARG A 1 113 ? -10.882 6.758 2.029 1.00 87.69 113 ARG A CA 1
ATOM 916 C C . ARG A 1 113 ? -12.391 6.577 1.891 1.00 87.69 113 ARG A C 1
ATOM 918 O O . ARG A 1 113 ? -13.074 6.428 2.902 1.00 87.69 113 ARG A O 1
ATOM 925 N N . ARG A 1 114 ? -12.915 6.543 0.662 1.00 89.25 114 ARG A N 1
ATOM 926 C CA . ARG A 1 114 ? -14.344 6.293 0.408 1.00 89.25 114 ARG A CA 1
ATOM 927 C C . ARG A 1 114 ? -14.778 4.924 0.921 1.00 89.25 114 ARG A C 1
ATOM 929 O O . ARG A 1 114 ? -15.816 4.823 1.568 1.00 89.25 114 ARG A O 1
ATOM 936 N N . LEU A 1 115 ? -13.981 3.886 0.673 1.00 88.75 115 LEU A N 1
ATOM 937 C CA . LEU A 1 115 ? -14.264 2.537 1.156 1.00 88.75 115 LEU A CA 1
ATOM 938 C C . LEU A 1 115 ? -14.319 2.497 2.684 1.00 88.75 115 LEU A C 1
ATOM 940 O O . LEU A 1 115 ? -15.262 1.939 3.236 1.00 88.75 115 LEU A O 1
ATOM 944 N N . VAL A 1 116 ? -13.357 3.114 3.365 1.00 88.56 116 VAL A N 1
ATOM 945 C CA . VAL A 1 116 ? -13.308 3.175 4.829 1.00 88.56 116 VAL A CA 1
ATOM 946 C C . VAL A 1 116 ? -14.530 3.900 5.375 1.00 88.56 116 VAL A C 1
ATOM 948 O O . VAL A 1 116 ? -15.239 3.321 6.188 1.00 88.56 116 VAL A O 1
ATOM 951 N N . LEU A 1 117 ? -14.838 5.099 4.874 1.00 89.38 117 LEU A N 1
ATOM 952 C CA . LEU A 1 117 ? -15.990 5.888 5.326 1.00 89.38 117 LEU A CA 1
ATOM 953 C C . LEU A 1 117 ? -17.321 5.149 5.140 1.00 89.38 117 LEU A C 1
ATOM 955 O O . LEU A 1 117 ? -18.166 5.154 6.032 1.00 89.38 117 LEU A O 1
ATOM 959 N N . ASN A 1 118 ? -17.490 4.465 4.006 1.00 90.00 118 ASN A N 1
ATOM 960 C CA . ASN A 1 118 ? -18.684 3.662 3.744 1.00 90.00 118 ASN A CA 1
ATOM 961 C C . ASN A 1 118 ? -18.810 2.469 4.701 1.00 90.00 118 ASN A C 1
ATOM 963 O O . ASN A 1 118 ? -19.918 1.998 4.952 1.00 90.00 118 ASN A O 1
ATOM 967 N N . ASN A 1 119 ? -17.686 1.973 5.224 1.00 88.06 119 ASN A N 1
ATOM 968 C CA . ASN A 1 119 ? -17.645 0.817 6.110 1.00 88.06 119 ASN A CA 1
ATOM 969 C C . ASN A 1 119 ? -17.509 1.172 7.599 1.00 88.06 119 ASN A C 1
ATOM 971 O O . ASN A 1 119 ? -17.698 0.287 8.433 1.00 88.06 119 ASN A O 1
ATOM 975 N N . THR A 1 120 ? -17.258 2.440 7.950 1.00 88.88 120 THR A N 1
ATOM 976 C CA . THR A 1 120 ? -17.132 2.917 9.338 1.00 88.88 120 THR A CA 1
ATOM 977 C C . THR A 1 120 ? -18.274 2.444 10.248 1.00 88.88 120 THR A C 1
ATOM 979 O O . THR A 1 120 ? -17.975 1.908 11.316 1.00 88.88 120 THR A O 1
ATOM 982 N N . PRO A 1 121 ? -19.562 2.509 9.843 1.00 88.44 121 PRO A N 1
ATOM 983 C CA . PRO A 1 121 ? -20.664 2.060 10.699 1.00 88.44 121 PRO A CA 1
ATOM 984 C C . PRO A 1 121 ? -20.619 0.567 11.061 1.00 88.44 121 PRO A C 1
ATOM 986 O O . PRO A 1 121 ? -21.206 0.150 12.056 1.00 88.44 121 PRO A O 1
ATOM 989 N N . PHE A 1 122 ? -19.932 -0.255 10.263 1.00 88.12 122 PHE A N 1
ATOM 990 C CA . PHE A 1 122 ? -19.832 -1.700 10.477 1.00 88.12 122 PHE A CA 1
ATOM 991 C C . PHE A 1 122 ? -18.588 -2.106 11.276 1.00 88.12 122 PHE A C 1
ATOM 993 O O . PHE A 1 122 ? -18.451 -3.282 11.624 1.00 88.12 122 PHE A O 1
ATOM 1000 N N . LEU A 1 123 ? -17.686 -1.167 11.589 1.00 86.00 123 LEU A N 1
ATOM 1001 C CA . LEU A 1 123 ? -16.410 -1.470 12.240 1.00 86.00 123 LEU A CA 1
ATOM 1002 C C . LEU A 1 123 ? -16.593 -2.066 13.638 1.00 86.00 123 LEU A C 1
ATOM 1004 O O . LEU A 1 123 ? -15.992 -3.096 13.930 1.00 86.00 123 LEU A O 1
ATOM 1008 N N . GLN A 1 124 ? -17.468 -1.492 14.468 1.00 85.94 124 GLN A N 1
ATOM 1009 C CA . GLN A 1 124 ? -17.731 -2.000 15.822 1.00 85.94 124 GLN A CA 1
ATOM 1010 C C . GLN A 1 124 ? -18.311 -3.424 15.786 1.00 85.94 124 GLN A C 1
ATOM 1012 O O . GLN A 1 124 ? -17.826 -4.322 16.472 1.00 85.94 124 GLN A O 1
ATOM 1017 N N . VAL A 1 125 ? -19.284 -3.673 14.899 1.00 87.62 125 VAL A N 1
ATOM 1018 C CA . VAL A 1 125 ? -19.878 -5.009 14.699 1.00 87.62 125 VAL A CA 1
ATOM 1019 C C . VAL A 1 125 ? -18.822 -6.015 14.242 1.00 87.62 125 VAL A C 1
ATOM 1021 O O . VAL A 1 125 ? -18.796 -7.158 14.707 1.00 87.62 125 VAL A O 1
ATOM 1024 N N . ARG A 1 126 ? -17.933 -5.607 13.331 1.00 85.56 126 ARG A N 1
ATOM 1025 C CA . ARG A 1 126 ? -16.858 -6.466 12.840 1.00 85.56 126 ARG A CA 1
ATOM 1026 C C . ARG A 1 126 ? -15.820 -6.756 13.922 1.00 85.56 126 ARG A C 1
ATOM 1028 O O . ARG A 1 126 ? -15.398 -7.906 14.040 1.00 85.56 126 ARG A O 1
ATOM 1035 N N . ALA A 1 127 ? -15.439 -5.756 14.711 1.00 84.81 127 ALA A N 1
ATOM 1036 C CA . ALA A 1 127 ? -14.524 -5.908 15.836 1.00 84.81 127 ALA A CA 1
ATOM 1037 C C . ALA A 1 127 ? -15.056 -6.939 16.841 1.00 84.81 127 ALA A C 1
ATOM 1039 O O . ALA A 1 127 ? -14.347 -7.875 17.214 1.00 84.81 127 ALA A O 1
ATOM 1040 N N . ASP A 1 128 ? -16.344 -6.847 17.163 1.00 85.38 128 ASP A N 1
ATOM 1041 C CA . ASP A 1 128 ? -17.057 -7.815 17.987 1.00 85.38 128 ASP A CA 1
ATOM 1042 C C . ASP A 1 128 ? -16.984 -9.240 17.427 1.00 85.38 128 ASP A C 1
ATOM 1044 O O . ASP A 1 128 ? -16.681 -10.183 18.157 1.00 85.38 128 ASP A O 1
ATOM 1048 N N . GLN A 1 129 ? -17.259 -9.423 16.132 1.00 83.81 129 GLN A N 1
ATOM 1049 C CA . GLN A 1 129 ? -17.208 -10.739 15.485 1.00 83.81 129 GLN A CA 1
ATOM 1050 C C . GLN A 1 129 ? -15.807 -11.355 15.544 1.00 83.81 129 GLN A C 1
ATOM 1052 O O . GLN A 1 129 ? -15.659 -12.536 15.861 1.00 83.81 129 GLN A O 1
ATOM 1057 N N . VAL A 1 130 ? -14.782 -10.560 15.237 1.00 80.88 130 VAL A N 1
ATOM 1058 C CA . VAL A 1 130 ? -13.392 -11.024 15.185 1.00 80.88 130 VAL A CA 1
ATOM 1059 C C . VAL A 1 130 ? -12.888 -11.368 16.588 1.00 80.88 130 VAL A C 1
ATOM 1061 O O . VAL A 1 130 ? -12.299 -12.431 16.792 1.00 80.88 130 VAL A O 1
ATOM 1064 N N . LEU A 1 131 ? -13.175 -10.523 17.580 1.00 75.12 131 LEU A N 1
ATOM 1065 C CA . LEU A 1 131 ? -12.679 -10.700 18.945 1.00 75.12 131 LEU A CA 1
ATOM 1066 C C . LEU A 1 131 ? -13.480 -11.718 19.760 1.00 75.12 131 LEU A C 1
ATOM 1068 O O . LEU A 1 131 ? -12.909 -12.366 20.641 1.00 75.12 131 LEU A O 1
ATOM 1072 N N . LYS A 1 132 ? -14.761 -11.950 19.443 1.00 68.19 132 LYS A N 1
ATOM 1073 C CA . LYS A 1 132 ? -15.510 -13.100 19.982 1.00 68.19 132 LYS A CA 1
ATOM 1074 C C . LYS A 1 132 ? -14.811 -14.422 19.646 1.00 68.19 132 LYS A C 1
ATOM 1076 O O . LYS A 1 132 ? -14.728 -15.287 20.514 1.00 68.19 132 LYS A O 1
ATOM 1081 N N . GLY A 1 133 ? -14.220 -14.545 18.453 1.00 58.81 133 GLY A N 1
ATOM 1082 C CA . GLY A 1 133 ? -13.405 -15.705 18.073 1.00 58.81 133 GLY A CA 1
ATOM 1083 C C . GLY A 1 133 ? -12.126 -15.870 18.909 1.00 58.81 133 GLY A C 1
ATOM 1084 O O . GLY A 1 133 ? -11.726 -16.993 19.203 1.00 58.81 133 GLY A O 1
ATOM 1085 N N . TRP A 1 134 ? -11.521 -14.766 19.358 1.00 54.84 134 TRP A N 1
ATOM 1086 C CA . TRP A 1 134 ? -10.289 -14.764 20.162 1.00 54.84 134 TRP A CA 1
ATOM 1087 C C . TRP A 1 134 ? -10.519 -15.023 21.656 1.00 54.84 134 TRP A C 1
ATOM 1089 O O . TRP A 1 134 ? -9.656 -15.585 22.331 1.00 54.84 134 TRP A O 1
ATOM 1099 N N . LYS A 1 135 ? -11.681 -14.638 22.201 1.00 52.25 135 LYS A N 1
ATOM 1100 C CA . LYS A 1 135 ? -12.028 -14.939 23.603 1.00 52.25 135 LYS A CA 1
ATOM 1101 C C . LYS A 1 135 ? -12.242 -16.440 23.832 1.00 52.25 135 LYS A C 1
ATOM 1103 O O . LYS A 1 135 ? -11.925 -16.935 24.909 1.00 52.25 135 LYS A O 1
ATOM 1108 N N . ILE A 1 136 ? -12.705 -17.173 22.818 1.00 48.44 136 ILE A N 1
ATOM 1109 C CA . ILE A 1 136 ? -12.935 -18.625 22.902 1.00 48.44 136 ILE A CA 1
ATOM 1110 C C . ILE A 1 136 ? -11.605 -19.404 22.917 1.00 48.44 136 ILE A C 1
ATOM 1112 O O . ILE A 1 136 ? -11.491 -20.395 23.632 1.00 48.44 136 ILE A O 1
ATOM 1116 N N . SER A 1 137 ? -10.560 -18.933 22.225 1.00 44.94 137 SER A N 1
ATOM 1117 C CA . SER A 1 137 ? -9.271 -19.641 22.147 1.00 44.94 137 SER A CA 1
ATOM 1118 C C . SER A 1 137 ? -8.367 -19.487 23.378 1.00 44.94 137 SER A C 1
ATOM 1120 O O . SER A 1 137 ? -7.381 -20.206 23.488 1.00 44.94 137 SER A O 1
ATOM 1122 N N . ARG A 1 138 ? -8.676 -18.580 24.319 1.00 44.44 138 ARG A N 1
ATOM 1123 C CA . ARG A 1 138 ? -7.983 -18.500 25.626 1.00 44.44 138 ARG A CA 1
ATOM 1124 C C . ARG A 1 138 ? -8.669 -19.303 26.736 1.00 44.44 138 ARG A C 1
ATOM 1126 O O . ARG A 1 138 ? -8.100 -19.435 27.812 1.00 44.44 138 ARG A O 1
ATOM 1133 N N . ALA A 1 139 ? -9.862 -19.840 26.484 1.00 45.16 139 ALA A N 1
ATOM 1134 C CA . ALA A 1 139 ? -10.621 -20.637 27.449 1.00 45.16 139 ALA A CA 1
ATOM 1135 C C . ALA A 1 139 ? -10.403 -22.157 27.297 1.00 45.16 139 ALA A C 1
ATOM 1137 O O . ALA A 1 139 ? -11.090 -22.941 27.946 1.00 45.16 139 ALA A O 1
ATOM 1138 N N . GLY A 1 140 ? -9.461 -22.583 26.450 1.00 47.06 140 GLY A N 1
ATOM 1139 C CA . GLY A 1 140 ? -9.208 -23.994 26.170 1.00 47.06 140 GLY A CA 1
ATOM 1140 C C . GLY A 1 140 ? -7.732 -24.301 25.960 1.00 47.06 140 GLY A C 1
ATOM 1141 O O . GLY A 1 140 ? -7.324 -24.566 24.835 1.00 47.06 140 GLY A O 1
ATOM 1142 N N . SER A 1 141 ? -6.966 -24.311 27.049 1.00 29.20 141 SER A N 1
ATOM 1143 C CA . SER A 1 141 ? -5.761 -25.138 27.163 1.00 29.20 141 SER A CA 1
ATOM 1144 C C . SER A 1 141 ? -5.894 -25.968 28.447 1.00 29.20 141 SER A C 1
ATOM 1146 O O . SER A 1 141 ? -6.012 -25.353 29.511 1.00 29.20 141 SER A O 1
ATOM 1148 N N . PRO A 1 142 ? -5.968 -27.311 28.364 1.00 43.09 142 PRO A N 1
ATOM 1149 C CA . PRO A 1 142 ? -5.829 -28.191 29.524 1.00 43.09 142 PRO A CA 1
ATOM 1150 C C . PRO A 1 142 ? -4.406 -28.166 30.096 1.00 43.09 142 PRO A C 1
ATOM 1152 O O . PRO A 1 142 ? -3.463 -27.824 29.342 1.00 43.09 142 PRO A O 1
#

Radius of gyration: 22.3 Å; chains: 1; bounding box: 42×72×57 Å

pLDDT: mean 77.35, std 17.77, range [29.2, 94.69]